Protein AF-A0A2K3K479-F1 (afdb_monomer)

Nearest PDB structures (foldseek):
  7zf0-assembly1_A  TM=8.448E-01  e=2.054E-06  Sorghum bicolor
  2dgl-assembly1_E  TM=5.372E-01  e=2.085E+00  Escherichia coli
  1xey-assembly1_B  TM=5.390E-01  e=2.894E+00  Escherichia coli
  1ve4-assembly1_A  TM=3.998E-01  e=6.354E+00  Thermus thermophilus

Sequence (124 aa):
MGPKAFDGFTDFIFETIPDGLTPMDGDGDLSRDFQSLRESIRKNVIYPFRELLTRLHDSAKSGLIPPVTCLVSDSFMSVTIQVAEEFALPIVLLVPSSACTFLSALHFRTLIEKGIIPLKDVFS

Mean predicted aligned error: 8.66 Å

Foldseek 3Di:
DDPCPQPPDPQDDDDDFDLQDDDDDDDDDVVVVVVVSLVSLVPPRLVRVLVVLVVQQVCCVVVNDPHDAAEEEEPSNVSVVVSCVVVVHHYHYDHPDDPVVVVCVVCVVVCVVVVVDDDPPPDD

Organism: Trifolium pratense (NCBI:txid57577)

pLDDT: mean 83.39, std 13.69, range [37.38, 97.75]

Solvent-accessible surface area (backbone atoms only — not comparable to full-atom values): 7905 Å² total; per-residue (Å²): 134,62,97,68,76,53,73,90,51,90,88,67,81,90,82,87,71,72,57,64,71,76,87,78,90,74,93,73,61,67,74,59,49,53,55,52,48,51,54,26,36,70,73,45,29,48,61,56,52,47,52,51,54,52,54,49,48,54,36,21,76,71,69,75,44,78,66,86,74,64,48,79,43,52,58,87,50,59,56,55,56,60,50,27,60,77,68,74,38,56,72,46,71,45,69,100,60,54,72,68,56,51,52,46,61,76,40,39,67,59,36,43,78,69,62,74,46,81,76,81,77,83,74,132

Structure (mmCIF, N/CA/C/O backbone):
data_AF-A0A2K3K479-F1
#
_entry.id   AF-A0A2K3K479-F1
#
loop_
_atom_site.group_PDB
_atom_site.id
_atom_site.type_symbol
_atom_site.label_atom_id
_atom_site.label_alt_id
_atom_site.label_comp_id
_atom_site.label_asym_id
_atom_site.label_entity_id
_atom_site.label_seq_id
_atom_site.pdbx_PDB_ins_code
_atom_site.Cartn_x
_atom_site.Cartn_y
_atom_site.Cartn_z
_atom_site.occupancy
_atom_site.B_iso_or_equiv
_atom_site.auth_seq_id
_atom_site.auth_comp_id
_atom_site.auth_asym_id
_atom_site.auth_atom_id
_atom_site.pdbx_PDB_model_num
ATOM 1 N N . MET A 1 1 ? -9.490 14.831 -7.453 1.00 54.91 1 MET A N 1
ATOM 2 C CA . MET A 1 1 ? -10.886 15.082 -7.029 1.00 54.91 1 MET A CA 1
ATOM 3 C C . MET A 1 1 ? -10.852 16.036 -5.843 1.00 54.91 1 MET A C 1
ATOM 5 O O . MET A 1 1 ? -9.890 15.969 -5.091 1.00 54.91 1 MET A O 1
ATOM 9 N N . GLY A 1 2 ? -11.804 16.966 -5.722 1.00 66.56 2 GLY A N 1
ATOM 10 C CA . GLY A 1 2 ? -11.818 17.949 -4.626 1.00 66.56 2 GLY A CA 1
ATOM 11 C C . GLY A 1 2 ? -12.505 17.424 -3.355 1.00 66.56 2 GLY A C 1
ATOM 12 O O . GLY A 1 2 ? -13.170 16.392 -3.428 1.00 66.56 2 GLY A O 1
ATOM 13 N N . PRO A 1 3 ? -12.427 18.155 -2.224 1.00 62.56 3 PRO A N 1
ATOM 14 C CA . PRO A 1 3 ? -13.015 17.748 -0.937 1.00 62.56 3 PRO A CA 1
ATOM 15 C C . PRO A 1 3 ? -14.522 17.461 -0.997 1.00 62.56 3 PRO A C 1
ATOM 17 O O . PRO A 1 3 ? -15.039 16.705 -0.191 1.00 62.56 3 PRO A O 1
ATOM 20 N N . LYS A 1 4 ? -15.211 18.047 -1.985 1.00 69.88 4 LYS A N 1
ATOM 21 C CA . LYS A 1 4 ? -16.660 17.938 -2.197 1.00 69.88 4 LYS A CA 1
ATOM 22 C C . LYS A 1 4 ? -17.089 16.804 -3.127 1.00 69.88 4 LYS A C 1
ATOM 24 O O . LYS A 1 4 ? -18.267 16.678 -3.438 1.00 69.88 4 LYS A O 1
ATOM 29 N N . ALA A 1 5 ? -16.150 16.007 -3.641 1.00 72.19 5 ALA A N 1
ATOM 30 C CA . ALA A 1 5 ? -16.466 14.967 -4.625 1.00 72.19 5 ALA A CA 1
ATOM 31 C C . ALA A 1 5 ? -17.393 13.866 -4.073 1.00 72.19 5 ALA A C 1
ATOM 33 O O . ALA A 1 5 ? -17.986 13.132 -4.856 1.00 72.19 5 ALA A O 1
ATOM 34 N N . PHE A 1 6 ? -17.530 13.784 -2.746 1.00 70.81 6 PHE A N 1
ATOM 35 C CA . PHE A 1 6 ? -18.358 12.800 -2.051 1.00 70.81 6 PHE A CA 1
ATOM 36 C C . PHE A 1 6 ? -19.324 13.454 -1.051 1.00 70.81 6 PHE A C 1
ATOM 38 O O . PHE A 1 6 ? -19.788 12.789 -0.126 1.00 70.81 6 PHE A O 1
ATOM 45 N N . ASP A 1 7 ? -19.652 14.741 -1.238 1.00 74.44 7 ASP A N 1
ATOM 46 C CA . ASP A 1 7 ? -20.682 15.412 -0.437 1.00 74.44 7 ASP A CA 1
ATOM 47 C C . ASP A 1 7 ? -21.997 14.614 -0.533 1.00 74.44 7 ASP A C 1
ATOM 49 O O . ASP A 1 7 ? -22.537 14.404 -1.620 1.00 74.44 7 ASP A O 1
ATOM 53 N N . GLY A 1 8 ? -22.498 14.144 0.613 1.00 74.81 8 GLY A N 1
ATOM 54 C CA . GLY A 1 8 ? -23.714 13.327 0.710 1.00 74.81 8 GLY A CA 1
ATOM 55 C C . GLY A 1 8 ? -23.485 11.829 0.940 1.00 74.81 8 GLY A C 1
ATOM 56 O O . GLY A 1 8 ? -24.448 11.134 1.255 1.00 74.81 8 GLY A O 1
ATOM 57 N N . PHE A 1 9 ? -22.245 11.334 0.859 1.00 77.62 9 PHE A N 1
ATOM 58 C CA . PHE A 1 9 ? -21.900 9.981 1.303 1.00 77.62 9 PHE A CA 1
ATOM 59 C C . PHE A 1 9 ? -21.353 10.015 2.732 1.00 77.62 9 PHE A C 1
ATOM 61 O O . PHE A 1 9 ? -20.335 10.645 2.999 1.00 77.62 9 PHE A O 1
ATOM 68 N N . THR A 1 10 ? -22.010 9.316 3.655 1.00 78.44 10 THR A N 1
ATOM 69 C CA . THR A 1 10 ? -21.568 9.197 5.058 1.00 78.44 10 THR A CA 1
ATOM 70 C C . THR A 1 10 ? -20.490 8.138 5.264 1.00 78.44 10 THR A C 1
ATOM 72 O O . THR A 1 10 ? -19.858 8.102 6.315 1.00 78.44 10 THR A O 1
ATOM 75 N N . ASP A 1 11 ? -20.272 7.293 4.256 1.00 82.50 11 ASP A N 1
ATOM 76 C CA . ASP A 1 11 ? -19.445 6.088 4.363 1.00 82.50 11 ASP A CA 1
ATOM 77 C C . ASP A 1 11 ? -18.019 6.302 3.821 1.00 82.50 11 ASP A C 1
ATOM 79 O O . ASP A 1 11 ? -17.204 5.382 3.814 1.00 82.50 11 ASP A O 1
ATOM 83 N N . PHE A 1 12 ? -17.707 7.523 3.369 1.00 86.00 12 PHE A N 1
ATOM 84 C CA . PHE A 1 12 ? -16.386 7.917 2.885 1.00 86.00 12 PHE A CA 1
ATOM 85 C C . PHE A 1 12 ? -15.773 8.967 3.809 1.00 86.00 12 PHE A C 1
ATOM 87 O O . PHE A 1 12 ? -16.324 10.049 3.996 1.00 86.00 12 PHE A O 1
ATOM 94 N N . ILE A 1 13 ? -14.602 8.652 4.360 1.00 86.31 13 ILE A N 1
ATOM 95 C CA . ILE A 1 13 ? -13.856 9.529 5.265 1.00 86.31 13 ILE A CA 1
ATOM 96 C C . ILE A 1 13 ? -12.505 9.835 4.627 1.00 86.31 13 ILE A C 1
ATOM 98 O O . ILE A 1 13 ? -11.794 8.931 4.187 1.00 86.31 13 ILE A O 1
ATOM 102 N N . PHE A 1 14 ? -12.156 11.118 4.584 1.00 89.50 14 PHE A N 1
ATOM 103 C CA . PHE A 1 14 ? -10.854 11.574 4.121 1.00 89.50 14 PHE A CA 1
ATOM 104 C C . PHE A 1 14 ? -9.895 11.724 5.293 1.00 89.50 14 PHE A C 1
ATOM 106 O O . PHE A 1 14 ? -10.210 12.377 6.284 1.00 89.50 14 PHE A O 1
ATOM 113 N N . GLU A 1 15 ? -8.705 11.160 5.136 1.00 89.75 15 GLU A N 1
ATOM 114 C CA . GLU A 1 15 ? -7.597 11.281 6.076 1.00 89.75 15 GLU A CA 1
ATOM 115 C C . GLU A 1 15 ? -6.376 11.800 5.316 1.00 89.75 15 GLU A C 1
ATOM 117 O O . GLU A 1 15 ? -6.124 11.404 4.175 1.00 89.75 15 GLU A O 1
ATOM 122 N N . THR A 1 16 ? -5.627 12.703 5.945 1.00 90.50 16 THR A N 1
ATOM 123 C CA . THR A 1 16 ? -4.431 13.308 5.352 1.00 90.50 16 THR A CA 1
ATOM 124 C C . THR A 1 16 ? -3.191 12.751 6.029 1.00 90.50 16 THR A C 1
ATOM 126 O O . THR A 1 16 ? -3.143 12.611 7.249 1.00 90.50 16 THR A O 1
ATOM 129 N N . ILE A 1 17 ? -2.168 12.474 5.227 1.00 90.19 17 ILE A N 1
ATOM 130 C CA . ILE A 1 17 ? -0.866 11.994 5.678 1.00 90.19 17 ILE A CA 1
ATOM 131 C C . ILE A 1 17 ? 0.207 12.947 5.130 1.00 90.19 17 ILE A C 1
ATOM 133 O O . ILE A 1 17 ? 0.106 13.330 3.963 1.00 90.19 17 ILE A O 1
ATOM 137 N N . PRO A 1 18 ? 1.220 13.345 5.923 1.00 86.88 18 PRO A N 1
ATOM 138 C CA . PRO A 1 18 ? 2.314 14.180 5.431 1.00 86.88 18 PRO A CA 1
ATOM 139 C C . PRO A 1 18 ? 3.122 13.467 4.335 1.00 86.88 18 PRO A C 1
ATOM 141 O O . PRO A 1 18 ? 3.476 12.297 4.469 1.00 86.88 18 PRO A O 1
ATOM 144 N N . ASP A 1 19 ? 3.453 14.195 3.268 1.00 79.44 19 ASP A N 1
ATOM 145 C CA . ASP A 1 19 ? 4.220 13.707 2.110 1.00 79.44 19 ASP A CA 1
ATOM 146 C C . ASP A 1 19 ? 5.745 13.699 2.340 1.00 79.44 19 ASP A C 1
ATOM 148 O O . ASP A 1 19 ? 6.507 13.165 1.528 1.00 79.44 19 ASP A O 1
ATOM 152 N N . GLY A 1 20 ? 6.197 14.269 3.461 1.00 78.19 20 GLY A N 1
ATOM 153 C CA . GLY A 1 20 ? 7.603 14.364 3.851 1.00 78.19 20 GLY A CA 1
ATOM 154 C C . GLY A 1 20 ? 8.413 15.380 3.043 1.00 78.19 20 GLY A C 1
ATOM 155 O O . GLY A 1 20 ? 9.634 15.425 3.200 1.00 78.19 20 GLY A O 1
ATOM 156 N N . LEU A 1 21 ? 7.766 16.175 2.187 1.00 75.75 21 LEU A N 1
ATOM 157 C CA . LEU A 1 21 ? 8.427 17.232 1.435 1.00 75.75 21 LEU A CA 1
ATOM 158 C C . LEU A 1 21 ? 8.561 18.490 2.297 1.00 75.75 21 LEU A C 1
ATOM 160 O O . LEU A 1 21 ? 7.662 18.868 3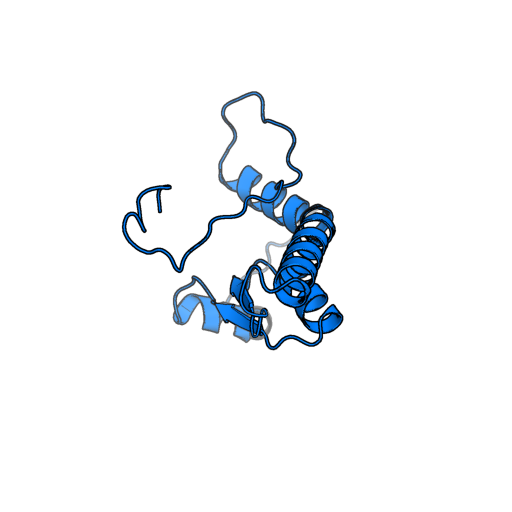.047 1.00 75.75 21 LEU A O 1
ATOM 164 N N . THR A 1 22 ? 9.698 19.170 2.176 1.00 74.19 22 THR A N 1
ATOM 165 C CA . THR A 1 22 ? 9.808 20.550 2.651 1.00 74.19 22 THR A CA 1
ATOM 166 C C . THR A 1 22 ? 9.010 21.458 1.714 1.00 74.19 22 THR A C 1
ATOM 168 O O . THR A 1 22 ? 9.092 21.253 0.499 1.00 74.19 22 THR A O 1
ATOM 171 N N . PRO A 1 23 ? 8.282 22.467 2.230 1.00 68.50 23 PRO A N 1
ATOM 172 C CA . PRO A 1 23 ? 7.615 23.459 1.392 1.00 68.50 23 PRO A CA 1
ATOM 173 C C . PRO A 1 23 ? 8.609 24.040 0.387 1.00 68.50 23 PRO A C 1
ATOM 175 O O . PRO A 1 23 ? 9.709 24.439 0.769 1.00 68.50 23 PRO A O 1
ATOM 178 N N . MET A 1 24 ? 8.258 24.019 -0.896 1.00 63.00 24 MET A N 1
ATOM 179 C CA . MET A 1 24 ? 9.152 24.502 -1.940 1.00 63.00 24 MET A CA 1
ATOM 180 C C . MET A 1 24 ? 9.042 26.025 -2.057 1.00 63.00 24 MET A C 1
ATOM 182 O O . MET A 1 24 ? 7.946 26.553 -2.239 1.00 63.00 24 MET A O 1
ATOM 186 N N . ASP A 1 25 ? 10.176 26.722 -2.007 1.00 53.56 25 ASP A N 1
ATOM 187 C CA . ASP A 1 25 ? 10.273 28.122 -2.417 1.00 53.56 25 ASP A CA 1
ATOM 188 C C . ASP A 1 25 ? 10.532 28.169 -3.943 1.00 53.56 25 ASP A C 1
ATOM 190 O O . ASP A 1 25 ? 11.644 27.878 -4.382 1.00 53.56 25 ASP A O 1
ATOM 194 N N . GLY A 1 26 ? 9.534 28.516 -4.772 1.00 59.03 26 GLY A N 1
ATOM 195 C CA . GLY A 1 26 ? 9.737 28.873 -6.199 1.00 59.03 26 GLY A CA 1
ATOM 196 C C . GLY A 1 26 ? 9.061 27.996 -7.274 1.00 59.03 26 GLY A C 1
ATOM 197 O O . GLY A 1 26 ? 8.319 27.071 -6.962 1.00 59.03 26 GLY A O 1
ATOM 198 N N . ASP A 1 27 ? 9.282 28.326 -8.558 1.00 58.00 27 ASP A N 1
ATOM 199 C CA . ASP A 1 27 ? 8.637 27.748 -9.757 1.00 58.00 27 ASP A CA 1
ATOM 200 C C . ASP A 1 27 ? 9.369 26.498 -10.304 1.00 58.00 27 ASP A C 1
ATOM 202 O O . ASP A 1 27 ? 10.035 26.504 -11.336 1.00 58.00 27 ASP A O 1
ATOM 206 N N . GLY A 1 28 ? 9.267 25.383 -9.583 1.00 55.19 28 GLY A N 1
ATOM 207 C CA . GLY A 1 28 ? 9.949 24.129 -9.925 1.00 55.19 28 GLY A CA 1
ATOM 208 C C . GLY A 1 28 ? 9.432 23.434 -11.193 1.00 55.19 28 GLY A C 1
ATOM 209 O O . GLY A 1 28 ? 8.235 23.387 -11.469 1.00 55.19 28 GLY A O 1
ATOM 210 N N . ASP A 1 29 ? 10.360 22.852 -11.960 1.00 56.41 29 ASP A N 1
ATOM 211 C CA . ASP A 1 29 ? 10.085 21.923 -13.063 1.00 56.41 29 ASP A CA 1
ATOM 212 C C . ASP A 1 29 ? 9.389 20.647 -12.541 1.00 56.41 29 ASP A C 1
ATOM 214 O O . ASP A 1 29 ? 9.994 19.849 -11.820 1.00 56.41 29 ASP A O 1
ATOM 218 N N . LEU A 1 30 ? 8.139 20.426 -12.972 1.00 57.38 30 LEU A N 1
ATOM 219 C CA . LEU A 1 30 ? 7.252 19.324 -12.561 1.00 57.38 30 LEU A CA 1
ATOM 220 C C . LEU A 1 30 ? 7.899 17.928 -12.647 1.00 57.38 30 LEU A C 1
ATOM 222 O O . LEU A 1 30 ? 7.534 17.016 -11.900 1.00 57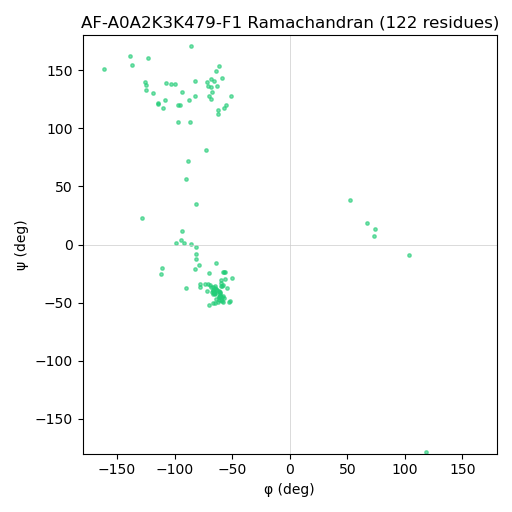.38 30 LEU A O 1
ATOM 226 N N . SER A 1 31 ? 8.858 17.730 -13.560 1.00 54.66 31 SER A N 1
ATOM 227 C CA . SER A 1 31 ? 9.572 16.454 -13.692 1.00 54.66 31 SER A CA 1
ATOM 228 C C . SER A 1 31 ? 10.527 16.185 -12.528 1.00 54.66 31 SER A C 1
ATOM 230 O O . SER A 1 31 ? 10.732 15.022 -12.169 1.00 54.66 31 SER A O 1
ATOM 232 N N . ARG A 1 32 ? 11.151 17.226 -11.965 1.00 55.34 32 ARG A N 1
ATOM 233 C CA . ARG A 1 32 ? 12.018 17.097 -10.785 1.00 55.34 32 ARG A CA 1
ATOM 234 C C . ARG A 1 32 ? 11.183 16.860 -9.532 1.00 55.34 32 ARG A C 1
ATOM 236 O O . ARG A 1 32 ? 11.588 16.054 -8.694 1.00 55.34 32 ARG A O 1
ATOM 243 N N . ASP A 1 33 ? 9.998 17.461 -9.478 1.00 67.94 33 ASP A N 1
ATOM 244 C CA . ASP A 1 33 ? 9.050 17.325 -8.371 1.00 67.94 33 ASP A CA 1
ATOM 245 C C . ASP A 1 33 ? 8.489 15.908 -8.251 1.00 67.94 33 ASP A C 1
ATOM 247 O O . ASP A 1 33 ? 8.389 15.370 -7.153 1.00 67.94 33 ASP A O 1
ATOM 251 N N . PHE A 1 34 ? 8.177 15.241 -9.367 1.00 69.56 34 PHE A N 1
ATOM 252 C CA . PHE A 1 34 ? 7.652 13.874 -9.300 1.00 69.56 34 PHE A CA 1
ATOM 253 C C . PHE A 1 34 ? 8.681 12.876 -8.750 1.00 69.56 34 PHE A C 1
ATOM 255 O O . PHE A 1 34 ? 8.342 12.001 -7.949 1.00 69.56 34 PHE A O 1
ATOM 262 N N . GLN A 1 35 ? 9.949 13.000 -9.154 1.00 72.88 35 GLN A N 1
ATOM 263 C CA . GLN A 1 35 ? 11.001 12.100 -8.681 1.00 72.88 35 GLN A CA 1
ATOM 264 C C . GLN A 1 35 ? 11.355 12.365 -7.212 1.00 72.88 35 GLN A C 1
ATOM 266 O O . GLN A 1 35 ? 11.543 11.412 -6.453 1.00 72.88 35 GLN A O 1
ATOM 271 N N . SER A 1 36 ? 11.419 13.634 -6.793 1.00 76.81 36 SER A N 1
ATOM 272 C CA . SER A 1 36 ? 11.653 13.998 -5.391 1.00 76.81 36 SER A CA 1
ATOM 273 C C . SER A 1 36 ? 10.484 13.574 -4.498 1.00 76.81 36 SER A C 1
ATOM 275 O O . SER A 1 36 ? 10.716 12.979 -3.446 1.00 76.81 36 SER A O 1
ATOM 277 N N . LEU A 1 37 ? 9.241 13.767 -4.951 1.00 77.62 37 LEU A N 1
ATOM 278 C CA . LEU A 1 37 ? 8.034 13.284 -4.284 1.00 77.62 37 LEU A CA 1
ATOM 279 C C . LEU A 1 37 ? 8.055 11.764 -4.147 1.00 77.62 37 LEU A C 1
ATOM 281 O O . LEU A 1 37 ? 7.837 11.251 -3.055 1.00 77.62 37 LEU A O 1
ATOM 285 N N . ARG A 1 38 ? 8.374 11.027 -5.216 1.00 77.62 38 ARG A N 1
ATOM 286 C CA . ARG A 1 38 ? 8.478 9.562 -5.170 1.00 77.62 38 ARG A CA 1
ATOM 287 C C . ARG A 1 38 ? 9.497 9.097 -4.129 1.00 77.62 38 ARG A C 1
ATOM 289 O O . ARG A 1 38 ? 9.215 8.176 -3.362 1.00 77.62 38 ARG A O 1
ATOM 296 N N . GLU A 1 39 ? 10.676 9.710 -4.105 1.00 80.81 39 GLU A N 1
ATOM 297 C CA . GLU A 1 39 ? 11.713 9.381 -3.124 1.00 80.81 39 GLU A CA 1
ATOM 298 C C . GLU A 1 39 ? 11.299 9.761 -1.697 1.00 80.81 39 GLU A C 1
ATOM 300 O O . GLU A 1 39 ? 11.540 8.988 -0.768 1.00 80.81 39 GLU A O 1
ATOM 305 N N . SER A 1 40 ? 10.634 10.906 -1.518 1.00 82.00 40 SER A N 1
ATOM 306 C CA . SER A 1 40 ? 10.089 11.319 -0.224 1.00 82.00 40 SER A CA 1
ATOM 307 C C . SER A 1 40 ? 9.028 10.342 0.265 1.00 82.00 40 SER A C 1
ATOM 309 O O . SER A 1 40 ? 9.147 9.819 1.369 1.00 82.00 40 SER A O 1
ATOM 311 N N . ILE A 1 41 ? 8.053 9.997 -0.577 1.00 82.06 41 ILE A N 1
ATOM 312 C CA . ILE A 1 41 ? 7.017 9.005 -0.278 1.00 82.06 41 ILE A CA 1
ATOM 313 C C . ILE A 1 41 ? 7.656 7.696 0.176 1.00 82.06 41 ILE A C 1
ATOM 315 O O . ILE A 1 41 ? 7.307 7.154 1.225 1.00 82.06 41 ILE A O 1
ATOM 319 N N . ARG A 1 42 ? 8.637 7.205 -0.587 1.00 78.69 42 ARG A N 1
ATOM 320 C CA . ARG A 1 42 ? 9.308 5.938 -0.295 1.00 78.69 42 ARG A CA 1
ATOM 321 C C . ARG A 1 42 ? 9.986 5.930 1.077 1.00 78.69 42 ARG A C 1
ATOM 323 O O . ARG A 1 42 ? 10.022 4.882 1.716 1.00 78.69 42 ARG A O 1
ATOM 330 N N . LYS A 1 43 ? 10.537 7.064 1.512 1.00 82.19 43 LYS A N 1
ATOM 331 C CA . LYS A 1 43 ? 11.285 7.180 2.774 1.00 82.19 43 LYS A CA 1
ATOM 332 C C . LYS A 1 43 ? 10.404 7.556 3.962 1.00 82.19 43 LYS A C 1
ATOM 334 O O . LYS A 1 43 ? 10.619 7.051 5.058 1.00 82.19 43 LYS A O 1
ATOM 339 N N . ASN A 1 44 ? 9.424 8.424 3.740 1.00 85.38 44 ASN A N 1
ATOM 340 C CA . ASN A 1 44 ? 8.777 9.183 4.804 1.00 85.38 44 ASN A CA 1
ATOM 341 C C . ASN A 1 44 ? 7.321 8.775 5.039 1.00 85.38 44 ASN A C 1
ATOM 343 O O . ASN A 1 44 ? 6.844 8.937 6.155 1.00 85.38 44 ASN A O 1
ATOM 347 N N . VAL A 1 45 ? 6.614 8.218 4.046 1.00 88.19 45 VAL A N 1
ATOM 348 C CA . VAL A 1 45 ? 5.163 7.950 4.167 1.00 88.19 45 VAL A CA 1
ATOM 349 C C . VAL A 1 45 ? 4.855 6.652 4.912 1.00 88.19 45 VAL A C 1
ATOM 351 O O . VAL A 1 45 ? 3.772 6.517 5.477 1.00 88.19 45 VAL A O 1
ATOM 354 N N . ILE A 1 46 ? 5.800 5.711 4.989 1.00 91.44 46 ILE A N 1
ATOM 355 C CA . ILE A 1 46 ? 5.562 4.417 5.645 1.00 91.44 46 ILE A CA 1
ATOM 356 C C . ILE A 1 46 ? 5.137 4.562 7.114 1.00 91.44 46 ILE A C 1
ATOM 358 O O . ILE A 1 46 ? 4.192 3.904 7.543 1.00 91.44 46 ILE A O 1
ATOM 362 N N . TYR A 1 47 ? 5.797 5.437 7.880 1.00 92.12 47 TYR A N 1
ATOM 363 C CA . TYR A 1 47 ? 5.500 5.615 9.302 1.00 92.12 47 TYR A CA 1
ATOM 364 C C . TYR A 1 47 ? 4.134 6.291 9.523 1.00 92.12 47 TYR A C 1
ATOM 366 O O . TYR A 1 47 ? 3.298 5.702 10.209 1.00 92.12 47 TYR A O 1
ATOM 374 N N . PRO A 1 48 ? 3.840 7.441 8.892 1.00 93.56 48 PRO A N 1
ATOM 375 C CA . PRO A 1 48 ? 2.523 8.060 8.976 1.00 93.56 48 PRO A CA 1
ATOM 376 C C . PRO A 1 48 ? 1.374 7.165 8.477 1.00 93.56 48 PRO A C 1
ATOM 378 O O . PRO A 1 48 ? 0.286 7.172 9.048 1.00 93.56 48 PRO A O 1
ATOM 381 N N . PHE A 1 49 ? 1.603 6.351 7.440 1.00 94.56 49 PHE A N 1
ATOM 382 C CA . PHE A 1 49 ? 0.600 5.401 6.949 1.00 94.56 49 PHE A CA 1
ATOM 383 C C . PHE A 1 49 ? 0.324 4.273 7.950 1.00 94.56 49 PHE A C 1
ATOM 385 O O . PHE A 1 49 ? -0.830 3.916 8.192 1.00 94.56 49 PHE A O 1
ATOM 392 N N . ARG A 1 50 ? 1.376 3.750 8.588 1.00 95.19 50 ARG A N 1
ATOM 393 C CA . ARG A 1 50 ? 1.255 2.783 9.685 1.00 95.19 50 ARG A CA 1
ATOM 394 C C . ARG A 1 50 ? 0.474 3.367 10.862 1.00 95.19 50 ARG A C 1
ATOM 396 O O . ARG A 1 50 ? -0.398 2.698 11.407 1.00 95.19 50 ARG A O 1
ATOM 403 N N . GLU A 1 51 ? 0.766 4.606 11.248 1.00 95.69 51 GLU A N 1
ATOM 404 C CA . GLU A 1 51 ? 0.060 5.301 12.328 1.00 95.69 51 GLU A CA 1
ATOM 405 C C . GLU A 1 51 ? -1.435 5.464 12.022 1.00 95.69 51 GLU A C 1
ATOM 407 O O . GLU A 1 51 ? -2.273 5.197 12.887 1.00 95.69 51 GLU A O 1
ATOM 412 N N . LEU A 1 52 ? -1.782 5.813 10.776 1.00 95.56 52 LEU A N 1
ATOM 413 C CA . LEU A 1 52 ? -3.176 5.883 10.342 1.00 95.56 52 LEU A CA 1
ATOM 414 C C . LEU A 1 52 ? -3.892 4.537 10.520 1.00 95.56 52 LEU A C 1
ATOM 416 O O . LEU A 1 52 ? -4.970 4.497 11.110 1.00 95.56 52 LEU A O 1
ATOM 420 N N . LEU A 1 53 ? -3.303 3.434 10.050 1.00 95.94 53 LEU A N 1
ATOM 421 C CA . LEU A 1 53 ? -3.928 2.112 10.173 1.00 95.94 53 LEU A CA 1
ATOM 422 C C . LEU A 1 53 ? -4.067 1.657 11.626 1.00 95.94 53 LEU A C 1
ATOM 424 O O . LEU A 1 53 ? -5.104 1.099 11.981 1.00 95.94 53 LEU A O 1
ATOM 428 N N . THR A 1 54 ? -3.088 1.952 12.484 1.00 96.62 54 THR A N 1
ATOM 429 C CA . THR A 1 54 ? -3.201 1.709 13.930 1.00 96.62 54 THR A CA 1
ATOM 430 C C . THR A 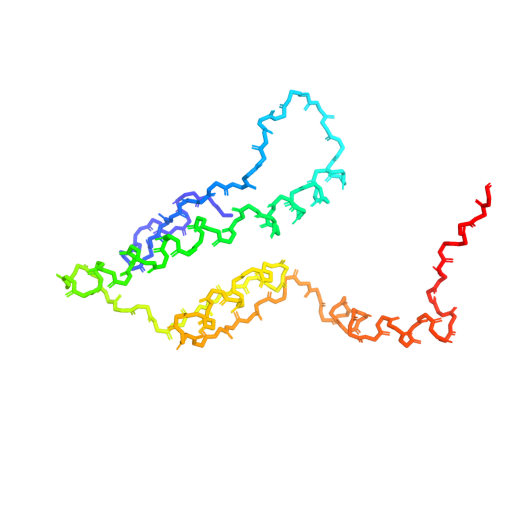1 54 ? -4.390 2.466 14.523 1.00 96.62 54 THR A C 1
ATOM 432 O O . THR A 1 54 ? -5.226 1.867 15.198 1.00 96.62 54 THR A O 1
ATOM 435 N N . ARG A 1 55 ? -4.529 3.762 14.211 1.00 96.31 55 ARG A N 1
ATOM 436 C CA . ARG A 1 55 ? -5.648 4.590 14.690 1.00 96.31 55 ARG A CA 1
ATOM 437 C C . ARG A 1 55 ? -7.004 4.066 14.213 1.00 96.31 55 ARG A C 1
ATOM 439 O O . ARG A 1 55 ? -7.956 4.039 14.997 1.00 96.31 55 ARG A O 1
ATOM 446 N N . LEU A 1 56 ? -7.101 3.628 12.957 1.00 95.25 56 LEU A N 1
ATOM 447 C CA . LEU A 1 56 ? -8.320 3.018 12.416 1.00 95.25 56 LEU A CA 1
ATOM 448 C C . LEU A 1 56 ? -8.644 1.694 13.120 1.00 95.25 56 LEU A C 1
ATOM 450 O O . LEU A 1 56 ? -9.790 1.460 13.498 1.00 95.25 56 LEU A O 1
ATOM 454 N N . HIS A 1 57 ? -7.639 0.853 13.363 1.00 95.06 57 HIS A N 1
ATOM 455 C CA . HIS A 1 57 ? -7.805 -0.410 14.084 1.00 95.06 57 HIS A CA 1
ATOM 456 C C . HIS A 1 57 ? -8.301 -0.210 15.520 1.00 95.06 57 HIS A C 1
ATOM 458 O O . HIS A 1 57 ? -9.233 -0.885 15.960 1.00 95.06 57 HIS A O 1
ATOM 464 N N . ASP A 1 58 ? -7.730 0.746 16.250 1.00 96.38 58 ASP A N 1
ATOM 465 C CA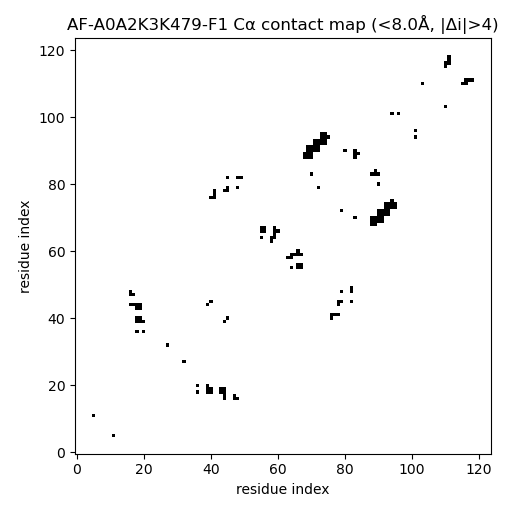 . ASP A 1 58 ? -8.142 1.055 17.623 1.00 96.38 58 ASP A CA 1
ATOM 466 C C . ASP A 1 58 ? -9.548 1.675 17.682 1.00 96.38 58 ASP A C 1
ATOM 468 O O . ASP A 1 58 ? -10.349 1.350 18.567 1.00 96.38 58 ASP A O 1
ATOM 472 N N . SER A 1 59 ? -9.893 2.502 16.691 1.00 95.06 59 SER A N 1
ATOM 473 C CA . SER A 1 59 ? -11.252 3.032 16.523 1.00 95.06 59 SER A CA 1
ATOM 474 C C . SER A 1 59 ? -12.260 1.912 16.253 1.00 95.06 59 SER A C 1
ATOM 476 O O . SER A 1 59 ? -13.355 1.918 16.820 1.00 95.06 59 SER A O 1
ATOM 478 N N . ALA A 1 60 ? -11.879 0.909 15.457 1.00 94.94 60 ALA A N 1
ATOM 479 C CA . ALA A 1 60 ? -12.712 -0.257 15.194 1.00 94.94 60 ALA A CA 1
ATOM 480 C C . ALA A 1 60 ? -12.913 -1.136 16.436 1.00 94.94 60 ALA A C 1
ATOM 482 O O . ALA A 1 60 ? -14.037 -1.537 16.734 1.00 94.94 60 ALA A O 1
ATOM 483 N N . LYS A 1 61 ? -11.856 -1.376 17.224 1.00 95.38 61 LYS A N 1
ATOM 484 C CA . LYS A 1 61 ? -11.964 -2.084 18.515 1.00 95.38 61 LYS A CA 1
ATOM 485 C C . LYS A 1 61 ? -12.887 -1.376 19.503 1.00 95.38 61 LYS A C 1
ATOM 487 O O . LYS A 1 61 ? -13.554 -2.036 20.294 1.00 95.38 61 LYS A O 1
ATOM 492 N N . SER A 1 62 ? -12.919 -0.048 19.448 1.00 96.12 62 SER A N 1
ATOM 493 C CA . SER A 1 62 ? -13.775 0.790 20.293 1.00 96.12 62 SER A CA 1
ATOM 494 C C . SER A 1 62 ? -15.219 0.890 19.778 1.00 96.12 62 SER A C 1
ATOM 496 O O . SER A 1 62 ? -16.044 1.542 20.410 1.00 96.12 62 SER A O 1
ATOM 498 N N . GLY A 1 63 ? -15.536 0.263 18.638 1.00 93.94 63 GLY A N 1
ATOM 499 C CA . GLY A 1 63 ? -16.870 0.269 18.032 1.00 93.94 63 GLY A CA 1
ATOM 500 C C . GLY A 1 63 ? -17.256 1.588 17.357 1.00 93.94 63 GLY A C 1
ATOM 501 O O . GLY A 1 63 ? -18.430 1.786 17.058 1.00 93.94 63 GLY A O 1
ATOM 502 N N . LEU A 1 64 ? -16.296 2.492 17.124 1.00 92.62 64 LEU A N 1
ATOM 503 C CA . LEU A 1 64 ? -16.548 3.792 16.491 1.00 92.62 64 LEU A CA 1
ATOM 504 C C . LEU A 1 64 ? -16.702 3.673 14.973 1.00 92.62 64 LEU A C 1
ATOM 506 O O . LEU A 1 64 ? -17.470 4.420 14.373 1.00 92.62 64 LEU A O 1
ATOM 510 N N . ILE A 1 65 ? -15.967 2.741 14.362 1.00 92.38 65 ILE A N 1
ATOM 511 C CA . ILE A 1 65 ? -16.002 2.461 12.923 1.00 92.38 65 ILE A CA 1
ATOM 512 C C . ILE A 1 65 ? -15.966 0.946 12.666 1.00 92.38 65 ILE A C 1
ATOM 514 O O . ILE A 1 65 ? -15.556 0.184 13.545 1.00 92.38 65 ILE A O 1
ATOM 518 N N . PRO A 1 66 ? -16.353 0.474 11.471 1.00 92.81 66 PRO A N 1
ATOM 519 C CA . PRO A 1 66 ? -16.120 -0.910 11.074 1.00 92.81 66 PRO A CA 1
ATOM 520 C C . PRO A 1 66 ? -14.615 -1.234 10.974 1.00 92.81 66 PRO A C 1
ATOM 522 O O . PRO A 1 66 ? -13.826 -0.358 10.612 1.00 92.81 66 PRO A O 1
ATOM 525 N N . PRO A 1 67 ? -14.194 -2.486 11.235 1.00 94.19 67 PRO A N 1
ATOM 526 C CA . PRO A 1 67 ? -12.816 -2.915 11.014 1.00 94.19 67 PRO A CA 1
ATOM 527 C C . PRO A 1 67 ? -12.370 -2.741 9.560 1.00 94.19 67 PRO A C 1
ATOM 529 O O . PRO A 1 67 ? -13.129 -3.015 8.628 1.00 94.19 67 PRO A O 1
ATOM 532 N N . VAL A 1 68 ? -11.107 -2.359 9.368 1.00 95.25 68 VAL A N 1
ATOM 533 C CA . VAL A 1 68 ? -10.478 -2.370 8.043 1.00 95.25 68 VAL A CA 1
ATOM 534 C C . VAL A 1 68 ? -10.313 -3.822 7.602 1.00 95.25 68 VAL A C 1
ATOM 536 O O . VAL A 1 68 ? -9.724 -4.628 8.316 1.00 95.25 68 VAL A O 1
ATOM 539 N N . THR A 1 69 ? -10.841 -4.161 6.428 1.00 96.50 69 THR A N 1
ATOM 540 C CA . THR A 1 69 ? -10.828 -5.537 5.899 1.00 96.50 69 THR A CA 1
ATOM 541 C C . THR A 1 69 ? -9.920 -5.714 4.689 1.00 96.50 69 THR A C 1
ATOM 543 O O . THR A 1 69 ? -9.535 -6.838 4.382 1.00 96.50 69 THR A O 1
ATOM 546 N N . CYS A 1 70 ? -9.577 -4.632 3.990 1.00 96.62 70 CYS A N 1
ATOM 547 C CA . CYS A 1 70 ? -8.746 -4.651 2.792 1.00 96.62 70 CYS A CA 1
ATOM 548 C C . CYS A 1 70 ? -8.171 -3.257 2.524 1.00 96.62 70 CYS A C 1
ATOM 550 O O . CYS A 1 70 ? -8.797 -2.248 2.854 1.00 96.62 70 CYS A O 1
ATOM 552 N N . LEU A 1 71 ? -6.997 -3.207 1.896 1.00 96.94 71 LEU A N 1
ATOM 553 C CA . LEU A 1 71 ? -6.438 -1.990 1.325 1.00 96.94 71 LEU A CA 1
ATOM 554 C C . LEU A 1 71 ? -6.602 -1.993 -0.193 1.00 96.94 71 LEU A C 1
ATOM 556 O O . LEU A 1 71 ? -6.306 -2.982 -0.861 1.00 96.94 71 LEU A O 1
ATOM 560 N N . VAL A 1 72 ? -6.965 -0.842 -0.747 1.00 96.12 72 VAL A N 1
ATOM 561 C CA . VAL A 1 72 ? -6.823 -0.556 -2.177 1.00 96.12 72 VAL A CA 1
ATOM 562 C C . VAL A 1 72 ? -5.803 0.564 -2.302 1.00 96.12 72 VAL A C 1
ATOM 564 O O . VAL A 1 72 ? -5.985 1.624 -1.709 1.00 96.12 72 VAL A O 1
ATOM 567 N N . SER A 1 73 ? -4.714 0.321 -3.024 1.00 94.56 73 SER A N 1
ATOM 568 C CA . SER A 1 73 ? -3.582 1.247 -3.084 1.00 94.56 73 SER A CA 1
ATOM 569 C C . SER A 1 73 ? -3.054 1.412 -4.499 1.00 94.56 73 SER A C 1
ATOM 571 O O . SER A 1 73 ? -3.191 0.521 -5.330 1.00 94.56 73 SER A O 1
ATOM 573 N N . ASP A 1 74 ? -2.425 2.547 -4.775 1.00 90.44 74 ASP A N 1
ATOM 574 C CA . ASP A 1 74 ? -1.715 2.773 -6.028 1.00 90.44 74 ASP A CA 1
ATOM 575 C C .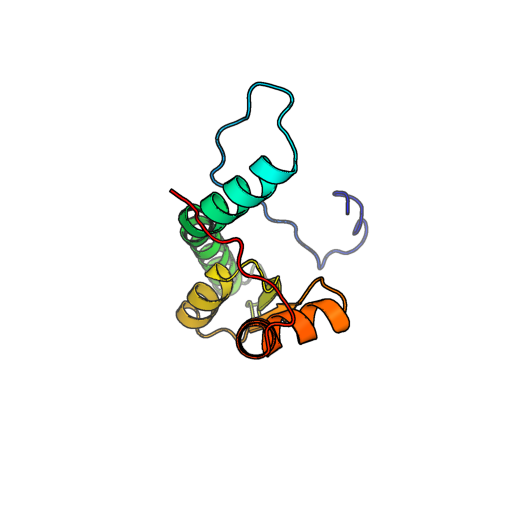 ASP A 1 74 ? -0.455 1.888 -6.106 1.00 90.44 74 ASP A C 1
ATOM 577 O O . ASP A 1 74 ? 0.325 1.796 -5.158 1.00 90.44 74 ASP A O 1
ATOM 581 N N . SER A 1 75 ? -0.217 1.262 -7.258 1.00 88.50 75 SER A N 1
ATOM 582 C CA . SER A 1 75 ? 0.972 0.446 -7.536 1.00 88.50 75 SER A CA 1
ATOM 583 C C . SER A 1 75 ? 2.310 1.185 -7.374 1.00 88.50 75 SER A C 1
ATOM 585 O O . SER A 1 75 ? 3.334 0.549 -7.121 1.00 88.50 75 SER A O 1
ATOM 587 N N . PHE A 1 76 ? 2.326 2.518 -7.483 1.00 84.25 76 PHE A N 1
ATOM 588 C CA . PHE A 1 76 ? 3.507 3.344 -7.224 1.00 84.25 76 PHE A CA 1
ATOM 589 C C . PHE A 1 76 ? 3.758 3.568 -5.724 1.00 84.25 76 PHE A C 1
ATOM 591 O O . PHE A 1 76 ? 4.882 3.888 -5.332 1.00 84.25 76 PHE A O 1
ATOM 598 N N . MET A 1 77 ? 2.755 3.341 -4.872 1.00 87.06 77 MET A N 1
ATOM 599 C CA . MET A 1 77 ? 2.820 3.484 -3.415 1.00 87.06 77 MET A CA 1
ATOM 600 C C . MET A 1 77 ? 3.259 2.173 -2.751 1.00 87.06 77 MET A C 1
ATOM 602 O O . MET A 1 77 ? 2.581 1.641 -1.869 1.00 87.06 77 MET A O 1
ATOM 606 N N . SER A 1 78 ? 4.419 1.639 -3.146 1.00 85.88 78 SER A N 1
ATOM 607 C CA . SER A 1 78 ? 4.892 0.315 -2.701 1.00 85.88 78 SER A CA 1
ATOM 608 C C . SER A 1 78 ? 5.006 0.164 -1.177 1.00 85.88 78 SER A C 1
ATOM 610 O O 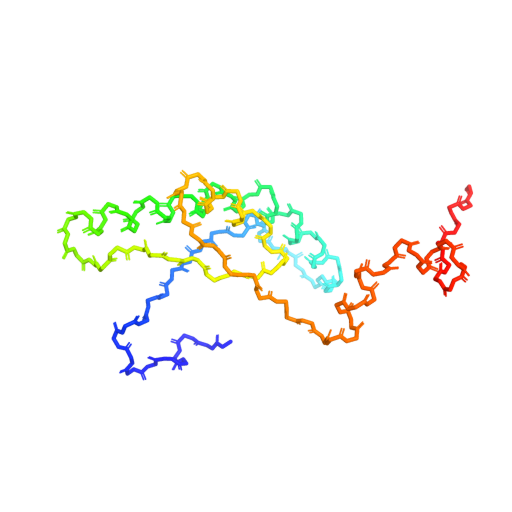. SER A 1 78 ? 4.930 -0.949 -0.668 1.00 85.88 78 SER A O 1
ATOM 612 N N . VAL A 1 79 ? 5.151 1.272 -0.437 1.00 89.75 79 VAL A N 1
ATOM 613 C CA . VAL A 1 79 ? 5.167 1.296 1.040 1.00 89.75 79 VAL A CA 1
ATOM 614 C C . VAL A 1 79 ? 3.907 0.679 1.656 1.00 89.75 79 VAL A C 1
ATOM 616 O O . VAL A 1 79 ? 3.970 0.087 2.728 1.00 89.75 79 VAL A O 1
ATOM 619 N N . THR A 1 80 ? 2.773 0.768 0.961 1.00 93.31 80 THR A N 1
ATOM 620 C CA . THR A 1 80 ? 1.488 0.237 1.437 1.00 93.31 80 THR A CA 1
ATOM 621 C C . THR A 1 80 ? 1.439 -1.288 1.452 1.00 93.31 80 THR A C 1
ATOM 623 O O . THR A 1 80 ? 0.709 -1.846 2.263 1.00 93.31 80 THR A O 1
ATOM 626 N N . ILE A 1 81 ? 2.246 -1.961 0.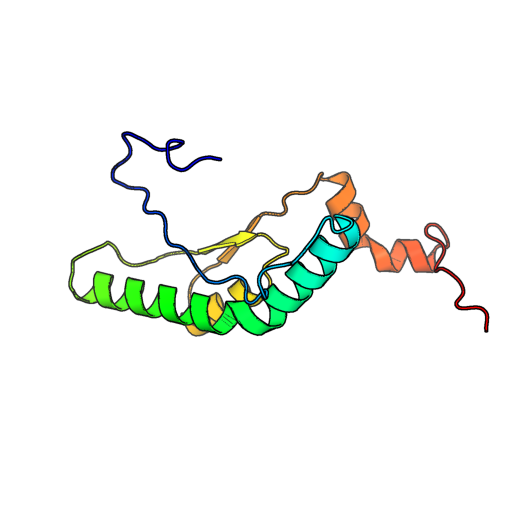623 1.00 94.38 81 ILE A N 1
ATOM 627 C CA . ILE A 1 81 ? 2.352 -3.428 0.602 1.00 94.38 81 ILE A CA 1
ATOM 628 C C . ILE A 1 81 ? 2.929 -3.915 1.927 1.00 94.38 81 ILE A C 1
ATOM 630 O O . ILE A 1 81 ? 2.328 -4.755 2.587 1.00 94.38 81 ILE A O 1
ATOM 634 N N . GLN A 1 82 ? 4.048 -3.324 2.352 1.00 94.06 82 GLN A N 1
ATOM 635 C CA . GLN A 1 82 ? 4.699 -3.699 3.603 1.00 94.06 82 GLN A CA 1
ATOM 636 C C . GLN A 1 82 ? 3.766 -3.484 4.803 1.00 94.06 82 GLN A C 1
ATOM 638 O O . GLN A 1 82 ? 3.656 -4.347 5.668 1.00 94.06 82 GLN A O 1
ATOM 643 N N . VAL A 1 83 ? 3.061 -2.351 4.855 1.00 94.81 83 VAL A N 1
ATOM 644 C CA . VAL A 1 83 ? 2.137 -2.087 5.966 1.00 94.81 83 VAL A CA 1
ATOM 645 C C . VAL A 1 83 ? 0.912 -3.010 5.904 1.00 94.81 83 VAL A C 1
ATOM 647 O O . VAL A 1 83 ? 0.450 -3.467 6.941 1.00 94.81 83 VAL A O 1
ATOM 650 N N . ALA A 1 84 ? 0.405 -3.363 4.720 1.00 96.19 84 ALA A N 1
ATOM 651 C CA . ALA A 1 84 ? -0.663 -4.358 4.609 1.00 96.19 84 ALA A CA 1
ATOM 652 C C . ALA A 1 84 ? -0.237 -5.724 5.177 1.00 96.19 84 ALA A C 1
ATOM 654 O O . ALA A 1 84 ? -0.996 -6.332 5.930 1.00 96.19 84 ALA A O 1
ATOM 655 N N . GLU A 1 85 ? 0.988 -6.171 4.879 1.00 96.19 85 GLU A N 1
ATOM 656 C CA . GLU A 1 85 ? 1.561 -7.409 5.424 1.00 96.19 85 GLU A CA 1
ATOM 657 C C . GLU A 1 85 ? 1.687 -7.361 6.953 1.00 96.19 85 GLU A C 1
ATOM 659 O O . GLU A 1 85 ? 1.280 -8.305 7.630 1.00 96.19 85 GLU A O 1
ATOM 664 N N . GLU A 1 86 ? 2.181 -6.249 7.511 1.00 95.69 86 GLU A N 1
ATOM 665 C CA . GLU A 1 86 ? 2.309 -6.044 8.964 1.00 95.69 86 GLU A CA 1
ATOM 666 C C . GLU A 1 86 ? 0.964 -6.160 9.701 1.00 95.69 86 GLU A C 1
ATOM 668 O O . GLU A 1 86 ? 0.911 -6.665 10.823 1.00 95.69 86 GLU A O 1
ATOM 673 N N . PHE A 1 87 ? -0.126 -5.724 9.067 1.00 95.62 87 PHE A N 1
ATOM 674 C CA . PHE A 1 87 ? -1.482 -5.783 9.621 1.00 95.62 87 PHE A CA 1
ATOM 675 C C . PHE A 1 87 ? -2.257 -7.036 9.186 1.00 95.62 87 PHE A C 1
ATOM 677 O O . PHE A 1 87 ? -3.428 -7.175 9.536 1.00 95.62 87 PHE A O 1
ATOM 684 N N . ALA A 1 88 ? -1.620 -7.949 8.443 1.00 96.50 88 ALA A N 1
ATOM 685 C CA . ALA A 1 88 ? -2.243 -9.136 7.858 1.00 96.50 88 ALA A CA 1
ATOM 686 C C . ALA A 1 88 ? -3.511 -8.820 7.033 1.00 96.50 88 ALA A C 1
ATOM 688 O O . ALA A 1 88 ? -4.493 -9.566 7.062 1.00 96.50 88 ALA A O 1
ATOM 689 N N . LEU A 1 89 ? -3.489 -7.707 6.294 1.00 97.56 89 LEU A N 1
ATOM 690 C CA . LEU A 1 89 ? -4.596 -7.250 5.460 1.00 97.56 89 LEU A CA 1
ATOM 691 C C . LEU A 1 89 ? -4.366 -7.611 3.985 1.00 97.56 89 LEU A C 1
ATOM 693 O O . LEU A 1 89 ? -3.264 -7.421 3.465 1.00 97.56 89 LEU A O 1
ATOM 697 N N . PRO A 1 90 ? -5.402 -8.077 3.263 1.00 97.75 90 PRO A N 1
ATOM 698 C CA . PRO A 1 90 ? -5.320 -8.217 1.818 1.00 97.75 90 PRO A CA 1
ATOM 699 C C . PRO A 1 90 ? -5.182 -6.838 1.160 1.00 97.75 90 PRO A C 1
ATOM 701 O O . PRO A 1 90 ? -5.851 -5.879 1.558 1.00 97.75 90 PRO A O 1
ATOM 704 N N . ILE A 1 91 ? -4.355 -6.754 0.117 1.00 97.62 91 ILE A N 1
ATOM 705 C CA . ILE A 1 91 ? -4.122 -5.524 -0.645 1.00 97.62 91 ILE A CA 1
ATOM 706 C C . ILE A 1 91 ? -4.398 -5.724 -2.137 1.00 97.62 91 ILE A C 1
ATOM 708 O O . ILE A 1 91 ? -3.936 -6.684 -2.754 1.00 97.62 91 ILE A O 1
ATOM 712 N N . VAL A 1 92 ? -5.138 -4.783 -2.721 1.00 96.88 92 VAL A N 1
ATOM 713 C CA . VAL A 1 92 ? -5.380 -4.670 -4.161 1.00 96.88 92 VAL A CA 1
ATOM 714 C C . VAL A 1 92 ? -4.603 -3.470 -4.689 1.00 96.88 92 VAL A C 1
ATOM 716 O O . VAL A 1 92 ? -4.775 -2.350 -4.208 1.00 96.88 92 VAL A O 1
ATOM 719 N N . LEU A 1 93 ? -3.753 -3.700 -5.692 1.00 94.62 93 LEU A N 1
ATOM 720 C CA . LEU A 1 93 ? -2.951 -2.649 -6.315 1.00 94.62 93 LEU A CA 1
ATOM 721 C C . LEU A 1 93 ? -3.624 -2.139 -7.590 1.00 94.62 93 LEU A C 1
ATOM 723 O O . LEU A 1 93 ? -3.825 -2.886 -8.548 1.00 94.62 93 LEU A O 1
ATOM 727 N N . LEU A 1 94 ? -3.936 -0.849 -7.607 1.00 91.81 94 LEU A N 1
ATOM 728 C CA . LEU A 1 94 ? -4.421 -0.128 -8.768 1.00 91.81 94 LEU A CA 1
ATOM 729 C C . LEU A 1 94 ? -3.229 0.395 -9.569 1.00 91.81 94 LEU A C 1
ATOM 731 O O . LEU A 1 94 ? -2.392 1.128 -9.049 1.00 91.81 94 LEU A O 1
ATOM 735 N N . VAL A 1 95 ? -3.165 0.046 -10.851 1.00 89.38 95 VAL A N 1
ATOM 736 C CA . VAL A 1 95 ? -2.166 0.587 -11.776 1.00 89.38 95 VAL A CA 1
ATOM 737 C C . VAL A 1 95 ? -2.810 1.743 -12.547 1.00 89.38 95 VAL A C 1
ATOM 739 O O . VAL A 1 95 ? -3.605 1.479 -13.450 1.00 89.38 95 VAL A O 1
ATOM 742 N N . PRO A 1 96 ? -2.486 3.019 -12.258 1.00 85.88 96 PRO A N 1
ATOM 743 C CA . PRO A 1 96 ? -3.127 4.171 -12.900 1.00 85.88 96 PRO A CA 1
ATOM 744 C C . PRO A 1 96 ? -2.516 4.477 -14.282 1.00 85.88 96 PRO A C 1
ATOM 746 O O . PRO A 1 96 ? -2.368 5.632 -14.674 1.00 85.88 96 PRO A O 1
ATOM 749 N N . SER A 1 97 ? -2.105 3.445 -15.021 1.00 85.44 97 SER A N 1
ATOM 750 C CA . SER A 1 97 ? -1.495 3.578 -16.346 1.00 85.44 97 SER A CA 1
ATOM 751 C C . SER A 1 97 ? -2.273 2.778 -17.385 1.00 85.44 97 SER A C 1
ATOM 753 O O . SER A 1 97 ? -3.042 1.877 -17.051 1.00 85.44 97 SER A O 1
ATOM 755 N N . SER A 1 98 ? -2.095 3.118 -18.664 1.00 89.88 98 SER A N 1
ATOM 756 C CA . SER A 1 98 ? -2.728 2.363 -19.748 1.00 89.88 98 SER A CA 1
ATOM 757 C C . SER A 1 98 ? -2.241 0.908 -19.762 1.00 89.88 98 SER A C 1
ATOM 759 O O . SER A 1 98 ? -1.106 0.624 -19.371 1.00 89.88 98 SER A O 1
ATOM 761 N N . ALA A 1 99 ? -3.055 -0.011 -20.289 1.00 88.12 99 ALA A N 1
ATOM 762 C CA . ALA A 1 99 ? -2.661 -1.414 -20.436 1.00 88.12 99 ALA A CA 1
ATOM 763 C C . ALA A 1 99 ? -1.339 -1.569 -21.217 1.00 88.12 99 ALA A C 1
ATOM 765 O O . ALA A 1 99 ? -0.492 -2.380 -20.848 1.00 88.12 99 ALA A O 1
ATOM 766 N N . CYS A 1 100 ? -1.121 -0.741 -22.246 1.00 88.19 100 CYS A N 1
ATOM 767 C CA . CYS A 1 100 ? 0.119 -0.722 -23.024 1.00 88.19 100 CYS A CA 1
ATOM 768 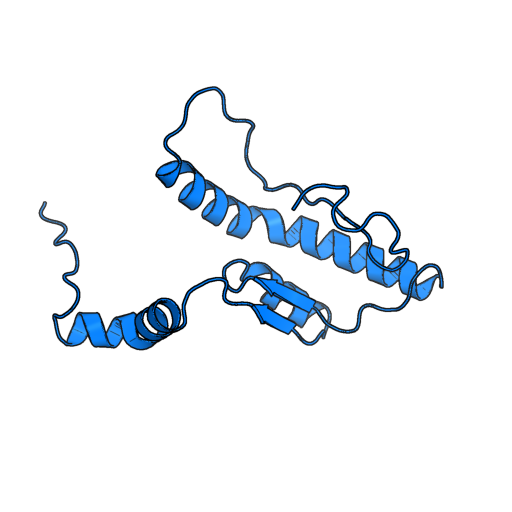C C . CYS A 1 100 ? 1.327 -0.289 -22.180 1.00 88.19 100 CYS A C 1
ATOM 770 O O . CYS A 1 100 ? 2.401 -0.884 -22.287 1.00 88.19 100 CYS A O 1
ATOM 772 N N . THR A 1 101 ? 1.155 0.728 -21.329 1.00 87.56 101 THR A N 1
ATOM 773 C CA . THR A 1 101 ? 2.201 1.205 -20.413 1.00 87.56 101 THR A CA 1
ATOM 774 C C . THR A 1 101 ? 2.555 0.124 -19.398 1.00 87.56 101 THR A C 1
ATOM 776 O O . THR A 1 101 ? 3.732 -0.177 -19.213 1.00 87.56 101 THR A O 1
ATOM 779 N N . PHE A 1 102 ? 1.546 -0.508 -18.796 1.00 87.75 102 PHE A N 1
ATOM 780 C CA . PHE A 1 102 ? 1.744 -1.595 -17.844 1.00 87.75 102 PHE A CA 1
ATOM 781 C C . PHE A 1 102 ? 2.460 -2.793 -18.482 1.00 87.75 102 PHE A C 1
ATOM 783 O O . PHE A 1 102 ? 3.460 -3.269 -17.948 1.00 87.75 102 PHE A O 1
ATOM 790 N N . LEU A 1 103 ? 2.020 -3.229 -19.665 1.00 88.88 103 LEU A N 1
ATOM 791 C CA . LEU A 1 103 ? 2.656 -4.324 -20.401 1.00 88.88 103 LEU A CA 1
ATOM 792 C C . LEU A 1 103 ? 4.117 -4.006 -20.756 1.00 88.88 103 LEU A C 1
ATOM 794 O O . LEU A 1 103 ? 4.993 -4.859 -20.615 1.00 88.88 103 LEU A O 1
ATOM 798 N N . SER A 1 104 ? 4.394 -2.767 -21.168 1.00 88.12 104 SER A N 1
ATOM 799 C CA . SER A 1 104 ? 5.762 -2.318 -21.448 1.00 88.12 104 SER A CA 1
ATOM 800 C C . SER A 1 104 ? 6.631 -2.333 -20.191 1.00 88.12 104 SER A C 1
ATOM 802 O O . SER A 1 104 ? 7.789 -2.734 -20.263 1.00 88.12 104 SER A O 1
ATOM 804 N N . ALA A 1 105 ? 6.077 -1.953 -19.035 1.00 86.44 105 ALA A N 1
ATOM 805 C CA . ALA A 1 105 ? 6.781 -2.028 -17.759 1.00 86.44 105 ALA A CA 1
ATOM 806 C C . ALA A 1 105 ? 7.077 -3.484 -17.352 1.00 86.44 105 ALA A C 1
ATOM 808 O O . ALA A 1 105 ? 8.196 -3.782 -16.938 1.00 86.44 105 ALA A O 1
ATOM 809 N N . LEU A 1 106 ? 6.124 -4.407 -17.536 1.00 88.75 106 LEU A N 1
ATOM 810 C CA . LEU A 1 106 ? 6.324 -5.838 -17.263 1.00 88.75 106 LEU A CA 1
ATOM 811 C C . LEU A 1 106 ? 7.428 -6.451 -18.132 1.00 88.75 106 LEU A C 1
ATOM 813 O O . LEU A 1 106 ? 8.240 -7.238 -17.650 1.00 88.75 106 LEU A O 1
ATOM 817 N N . HIS A 1 107 ? 7.484 -6.069 -19.408 1.00 89.88 107 HIS A N 1
ATOM 818 C CA . HIS A 1 107 ? 8.488 -6.560 -20.350 1.00 89.88 107 HIS A CA 1
ATOM 819 C C . HIS A 1 107 ? 9.718 -5.662 -20.457 1.00 89.88 107 HIS A C 1
ATOM 821 O O . HIS A 1 107 ? 10.539 -5.882 -21.345 1.00 89.88 107 HIS A O 1
ATOM 827 N N . PHE A 1 108 ? 9.888 -4.688 -19.559 1.00 88.56 108 PHE A N 1
ATOM 828 C CA . PHE A 1 108 ? 10.934 -3.674 -19.676 1.00 88.56 108 PHE A CA 1
ATOM 829 C C . PHE A 1 108 ? 12.317 -4.297 -19.881 1.00 88.56 108 PHE A C 1
ATOM 831 O O . PHE A 1 108 ? 13.014 -3.965 -20.836 1.00 88.56 108 PHE A O 1
ATOM 838 N N . ARG A 1 109 ? 12.676 -5.293 -19.064 1.00 87.00 109 ARG A N 1
ATOM 839 C CA . ARG A 1 109 ? 13.948 -6.017 -19.191 1.00 87.00 109 ARG A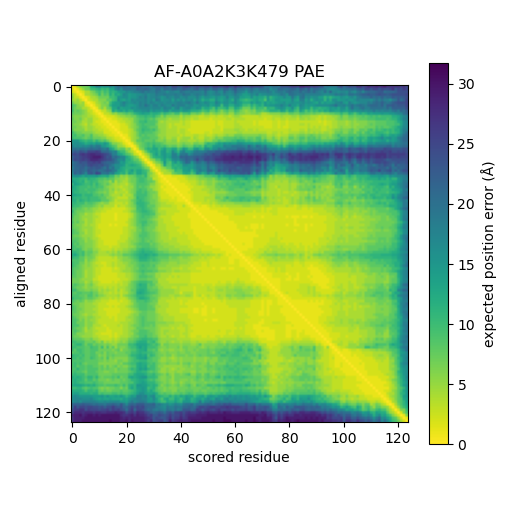 CA 1
ATOM 840 C C . ARG A 1 109 ? 14.109 -6.699 -20.555 1.00 87.00 109 ARG A C 1
ATOM 842 O O . ARG A 1 109 ? 15.149 -6.558 -21.186 1.00 87.00 109 ARG A O 1
ATOM 849 N N . THR A 1 110 ? 13.075 -7.383 -21.037 1.00 90.94 110 THR A N 1
ATOM 850 C CA . THR A 1 110 ? 13.085 -8.037 -22.355 1.00 90.94 110 THR A CA 1
ATOM 851 C C . THR A 1 110 ? 13.197 -7.027 -23.497 1.00 90.94 110 THR A C 1
ATOM 853 O O . THR A 1 110 ? 13.846 -7.304 -24.503 1.00 90.94 110 THR A O 1
ATOM 856 N N . LEU A 1 111 ? 12.576 -5.852 -23.364 1.00 89.38 111 LEU A N 1
ATOM 857 C CA . LEU A 1 111 ? 12.666 -4.779 -24.355 1.00 89.38 111 LEU A CA 1
ATOM 858 C C . LEU A 1 111 ? 14.090 -4.209 -24.443 1.00 89.38 111 LEU A C 1
ATOM 860 O O . LEU A 1 111 ? 14.553 -3.924 -25.547 1.00 89.38 111 LEU A O 1
ATOM 864 N N . ILE A 1 112 ? 14.796 -4.109 -23.311 1.00 88.62 112 ILE A N 1
ATOM 865 C CA . ILE A 1 112 ? 16.222 -3.746 -23.261 1.00 88.62 112 ILE A CA 1
ATOM 866 C C . ILE A 1 112 ? 17.083 -4.837 -23.908 1.00 88.62 112 ILE A C 1
ATOM 868 O O . ILE A 1 112 ? 17.881 -4.545 -24.793 1.00 88.62 112 ILE A O 1
ATOM 872 N N . GLU A 1 113 ? 16.893 -6.103 -23.524 1.00 90.62 113 GLU A N 1
ATOM 873 C CA . GLU A 1 113 ? 17.665 -7.244 -24.049 1.00 90.62 113 GLU A CA 1
ATOM 874 C C . GLU A 1 113 ? 17.516 -7.412 -25.571 1.00 90.62 113 GLU A C 1
ATOM 876 O O . GLU A 1 113 ? 18.449 -7.840 -26.247 1.00 90.62 113 GLU A O 1
ATOM 881 N N . LYS A 1 114 ? 16.361 -7.036 -26.130 1.00 88.81 114 LYS A N 1
ATOM 882 C CA . LYS A 1 114 ? 16.102 -7.046 -27.579 1.00 88.81 114 LYS A CA 1
ATOM 883 C C . LYS A 1 114 ? 16.565 -5.779 -28.309 1.00 88.81 114 LYS A C 1
ATOM 885 O O . LYS A 1 114 ? 16.341 -5.677 -29.511 1.00 88.81 114 LYS A O 1
ATOM 890 N N . GLY A 1 115 ? 17.159 -4.812 -27.608 1.00 85.88 115 GLY A N 1
ATOM 891 C CA . GLY A 1 115 ? 17.610 -3.543 -28.189 1.00 85.88 115 GLY A CA 1
ATOM 892 C C . GLY A 1 115 ? 16.476 -2.633 -28.673 1.00 85.88 115 GLY A C 1
ATOM 893 O O . GLY A 1 115 ? 16.714 -1.741 -29.481 1.00 85.88 115 GLY A O 1
ATOM 894 N N . ILE A 1 116 ? 15.241 -2.857 -28.210 1.00 85.81 116 ILE A N 1
ATOM 895 C CA . ILE A 1 116 ? 14.063 -2.072 -28.616 1.00 85.81 116 ILE A CA 1
ATOM 896 C C . ILE A 1 116 ? 14.037 -0.730 -27.879 1.00 85.81 116 ILE A C 1
ATOM 898 O O . ILE A 1 116 ? 13.642 0.285 -28.449 1.00 85.81 116 ILE A O 1
ATOM 902 N N . ILE A 1 117 ? 14.466 -0.719 -26.614 1.00 82.38 117 ILE A N 1
ATOM 903 C CA . ILE A 1 117 ? 14.637 0.501 -25.823 1.00 82.38 117 ILE A CA 1
ATOM 904 C C . ILE A 1 117 ? 16.144 0.714 -25.626 1.00 82.38 117 ILE A C 1
ATOM 906 O O . ILE A 1 117 ? 16.789 -0.134 -25.008 1.00 82.38 117 ILE A O 1
ATOM 910 N N . PRO A 1 118 ? 16.729 1.814 -26.128 1.00 74.50 118 PRO A N 1
ATOM 911 C CA . PRO A 1 118 ? 18.132 2.110 -25.882 1.00 74.50 118 PRO A CA 1
ATOM 912 C C . PRO A 1 118 ? 18.325 2.503 -24.412 1.00 74.50 118 PRO A C 1
ATOM 914 O O . PRO A 1 118 ? 17.650 3.403 -23.905 1.00 74.50 118 PRO A O 1
ATOM 917 N N . LEU A 1 119 ? 19.263 1.851 -23.719 1.00 68.44 119 LEU A N 1
ATOM 918 C CA . LEU A 1 119 ? 19.827 2.429 -22.502 1.00 68.44 119 LEU A CA 1
ATOM 919 C C . LEU A 1 119 ? 20.629 3.653 -22.933 1.00 68.44 119 LEU A C 1
ATOM 921 O O . LEU A 1 119 ? 21.400 3.586 -23.887 1.00 68.44 119 LEU A O 1
ATOM 925 N N . LYS A 1 120 ? 20.425 4.789 -22.268 1.00 65.25 120 LYS A N 1
ATOM 926 C CA . LYS A 1 120 ? 21.278 5.952 -22.495 1.00 65.25 120 LYS A CA 1
ATOM 927 C C . LYS A 1 120 ? 22.692 5.539 -22.083 1.00 65.25 120 LYS A C 1
ATOM 929 O O . LYS A 1 120 ? 22.913 5.281 -20.900 1.00 65.25 120 LYS A O 1
ATOM 934 N N . ASP A 1 121 ? 23.606 5.431 -23.043 1.00 51.88 121 ASP A N 1
ATOM 935 C CA . ASP A 1 121 ? 25.018 5.211 -22.751 1.00 51.88 121 ASP A CA 1
ATOM 936 C C . ASP A 1 121 ? 25.483 6.349 -21.839 1.00 51.88 121 ASP A C 1
ATOM 938 O O . ASP A 1 121 ? 25.425 7.529 -22.202 1.00 51.88 121 ASP A O 1
ATOM 942 N N . VAL A 1 122 ? 25.902 6.004 -20.623 1.00 48.44 122 VAL A N 1
ATOM 943 C CA . VAL A 1 122 ? 26.660 6.922 -19.775 1.00 48.44 122 VAL A CA 1
ATOM 944 C C . VAL A 1 122 ? 28.053 6.999 -20.397 1.00 48.44 122 VAL A C 1
ATOM 946 O O . VAL A 1 122 ? 28.960 6.271 -20.001 1.00 48.44 122 VAL A O 1
ATOM 949 N N . PHE A 1 123 ? 28.204 7.812 -21.442 1.00 42.28 123 PHE A N 1
ATOM 950 C CA . PHE A 1 123 ? 29.523 8.226 -21.905 1.00 42.28 123 PHE A CA 1
ATOM 951 C C . PHE A 1 123 ? 30.119 9.202 -20.881 1.00 42.28 123 PHE A C 1
ATOM 953 O O . PHE A 1 123 ? 29.400 10.047 -20.344 1.00 42.28 123 PHE A O 1
ATOM 960 N N . SER A 1 124 ? 31.410 8.976 -20.603 1.00 37.38 124 SER A N 1
ATOM 961 C CA . SER A 1 124 ? 32.312 9.643 -19.651 1.00 37.38 124 SER A CA 1
ATOM 962 C C . SER A 1 124 ? 32.180 11.153 -19.507 1.00 37.38 124 SER A C 1
ATOM 964 O O . SER A 1 124 ? 31.951 11.840 -20.526 1.00 37.38 124 SER A O 1
#

Radius of gyration: 19.05 Å; Cα contacts (8 Å, |Δi|>4): 85; chains: 1; bounding box: 56×38×49 Å

Secondary structure (DSSP, 8-state):
--TTTTTT-SS---------PPPP-S---HHHHHHHHHHHIIIIIHHHHHHHHHHHHHHHHTTSSPPP--EEEETT-THHHHHHHHTT--EEEE--S-HHHHHHHHTHHHHHHTTSS-------